Protein AF-A0A7S4IHR3-F1 (afdb_monomer_lite)

Structure (mmCIF, N/CA/C/O backbone):
data_AF-A0A7S4IHR3-F1
#
_entry.id   AF-A0A7S4IHR3-F1
#
loop_
_atom_site.group_PDB
_atom_site.id
_atom_site.type_symbol
_atom_site.label_atom_id
_atom_site.label_alt_id
_atom_site.label_comp_id
_atom_site.label_asym_id
_atom_site.label_entity_id
_atom_site.label_seq_id
_atom_site.pdbx_PDB_ins_code
_atom_site.Cartn_x
_atom_site.Cartn_y
_atom_site.Cartn_z
_atom_site.occupancy
_atom_site.B_iso_or_equiv
_atom_site.auth_seq_id
_atom_site.auth_comp_id
_atom_site.auth_asym_id
_atom_site.auth_atom_id
_atom_site.pdbx_PDB_model_num
ATOM 1 N N . ILE A 1 1 ? -43.148 14.254 7.134 1.00 52.16 1 ILE A N 1
ATOM 2 C CA . ILE A 1 1 ? -42.616 13.059 7.851 1.00 52.16 1 ILE A CA 1
ATOM 3 C C . ILE A 1 1 ? -41.557 12.293 7.036 1.00 52.16 1 ILE A C 1
ATOM 5 O O . ILE A 1 1 ? -40.547 11.896 7.606 1.00 52.16 1 ILE A O 1
ATOM 9 N N . ILE A 1 2 ? -41.706 12.139 5.712 1.00 46.62 2 ILE A N 1
ATOM 10 C CA . ILE A 1 2 ? -40.718 11.440 4.856 1.00 46.62 2 ILE A CA 1
ATOM 11 C C . ILE A 1 2 ? -39.394 12.225 4.710 1.00 46.62 2 ILE A C 1
ATOM 13 O O . ILE A 1 2 ? -38.316 11.639 4.801 1.00 46.62 2 ILE A O 1
ATOM 17 N N . LEU A 1 3 ? -39.453 13.560 4.610 1.00 43.75 3 LEU A N 1
ATOM 18 C CA . LEU A 1 3 ? -38.263 14.414 4.456 1.00 43.75 3 LEU A CA 1
ATOM 19 C C . LEU A 1 3 ? -37.350 14.426 5.706 1.00 43.75 3 LEU A C 1
ATOM 21 O O . LEU A 1 3 ? -36.127 14.418 5.586 1.00 43.75 3 LEU A O 1
ATOM 25 N N . ALA A 1 4 ? -37.933 14.334 6.907 1.00 51.47 4 ALA A N 1
ATOM 26 C CA . ALA A 1 4 ? -37.188 14.265 8.170 1.00 51.47 4 ALA A CA 1
ATOM 27 C C . ALA A 1 4 ? -36.449 12.924 8.348 1.00 51.47 4 ALA A C 1
ATOM 29 O O . ALA A 1 4 ? -35.317 12.899 8.828 1.00 51.47 4 ALA A O 1
ATOM 30 N N . LYS A 1 5 ? -37.036 11.807 7.886 1.00 46.53 5 LYS A N 1
ATOM 31 C CA . LYS A 1 5 ? -36.377 10.487 7.900 1.00 46.53 5 LYS A CA 1
ATOM 32 C C . LYS A 1 5 ? -35.200 10.408 6.922 1.00 46.53 5 LYS A C 1
ATOM 34 O O . LYS A 1 5 ? -34.212 9.742 7.226 1.00 46.53 5 LYS A O 1
ATOM 39 N N . MET A 1 6 ? -35.259 11.110 5.786 1.00 47.75 6 MET A N 1
ATOM 40 C CA . MET A 1 6 ? -34.117 11.221 4.868 1.00 47.75 6 MET A CA 1
ATOM 41 C C . MET A 1 6 ? -32.978 12.073 5.445 1.00 47.75 6 MET A C 1
ATOM 43 O O . MET A 1 6 ? -31.814 11.711 5.280 1.00 47.75 6 MET A O 1
ATOM 47 N N . PHE A 1 7 ? -33.287 13.151 6.173 1.00 45.75 7 PHE A N 1
ATOM 48 C CA . PHE A 1 7 ? -32.267 13.969 6.839 1.00 45.75 7 PHE A CA 1
ATOM 49 C C . PHE A 1 7 ? -31.613 13.229 8.019 1.00 45.75 7 PHE A C 1
ATOM 51 O O . PHE A 1 7 ? -30.389 13.228 8.140 1.00 45.75 7 PHE A O 1
ATOM 58 N N . ALA A 1 8 ? -32.403 12.489 8.805 1.00 46.16 8 ALA A N 1
ATOM 59 C CA . ALA A 1 8 ? -31.902 11.624 9.875 1.00 46.16 8 ALA A CA 1
ATOM 60 C C . ALA A 1 8 ? -31.039 10.463 9.340 1.00 46.16 8 ALA A C 1
ATOM 62 O O . ALA A 1 8 ? -29.996 10.157 9.912 1.00 46.16 8 ALA A O 1
ATOM 63 N N . ARG A 1 9 ? -31.396 9.861 8.191 1.00 43.41 9 ARG A N 1
ATOM 64 C CA . ARG A 1 9 ? -30.545 8.858 7.519 1.00 43.41 9 ARG A CA 1
ATOM 65 C C . ARG A 1 9 ? -29.256 9.454 6.945 1.00 43.41 9 ARG A C 1
ATOM 67 O O . ARG A 1 9 ? -28.227 8.788 6.986 1.00 43.41 9 ARG A O 1
ATOM 74 N N . ARG A 1 10 ? -29.268 10.704 6.466 1.00 42.16 10 ARG A N 1
ATOM 75 C CA . ARG A 1 10 ? -28.044 11.412 6.041 1.00 42.16 10 ARG A CA 1
ATOM 76 C C . ARG A 1 10 ? -27.129 11.778 7.215 1.00 42.16 10 ARG A C 1
ATOM 78 O O . ARG A 1 10 ? -25.916 11.795 7.035 1.00 42.16 10 ARG A O 1
ATOM 85 N N . GLN A 1 11 ? -27.677 12.036 8.403 1.00 42.69 11 GLN A N 1
ATOM 86 C CA . GLN A 1 11 ? -26.888 12.272 9.618 1.00 42.69 11 GLN A CA 1
ATOM 87 C C . GLN A 1 11 ? -26.351 10.969 10.230 1.00 42.69 11 GLN A C 1
ATOM 89 O O . GLN A 1 11 ? -25.196 10.933 10.642 1.00 42.69 11 GLN A O 1
ATOM 94 N N . ALA A 1 12 ? -27.114 9.872 10.187 1.00 39.31 12 ALA A N 1
ATOM 95 C CA . ALA A 1 12 ? -26.666 8.565 10.677 1.00 39.31 12 ALA A CA 1
ATOM 96 C C . ALA A 1 12 ? -25.469 8.002 9.885 1.00 39.31 12 ALA A C 1
ATOM 98 O O . ALA A 1 12 ? -24.546 7.451 10.477 1.00 39.31 12 ALA A O 1
ATOM 99 N N . VAL A 1 13 ? -25.418 8.217 8.562 1.00 46.62 13 VAL A N 1
ATOM 100 C CA . VAL A 1 13 ? -24.256 7.832 7.730 1.00 46.62 13 VAL A CA 1
ATOM 101 C C . VAL A 1 13 ? -23.033 8.734 7.983 1.00 46.62 13 VAL A C 1
ATOM 103 O O . VAL A 1 13 ? -21.904 8.324 7.728 1.00 46.62 13 VAL A O 1
ATOM 106 N N . ARG A 1 14 ? -23.222 9.944 8.533 1.00 41.12 14 ARG A N 1
ATOM 107 C CA . ARG A 1 14 ? -22.136 10.882 8.888 1.00 41.12 14 ARG A CA 1
ATOM 108 C C . ARG A 1 14 ? -21.601 10.701 10.315 1.00 41.12 14 ARG A C 1
ATOM 110 O O . ARG A 1 14 ? -20.577 11.293 10.635 1.00 41.12 14 ARG A O 1
ATOM 117 N N . SER A 1 15 ? -22.251 9.900 11.161 1.00 42.34 15 SER A N 1
ATOM 118 C CA . SER A 1 15 ? -22.039 9.927 12.619 1.00 42.34 15 SER A CA 1
ATOM 119 C C . SER A 1 15 ? -21.296 8.716 13.206 1.00 42.34 15 SER A C 1
ATOM 121 O O . SER A 1 15 ? -21.292 8.532 14.419 1.00 42.34 15 SER A O 1
ATOM 123 N N . ALA A 1 16 ? -20.628 7.904 12.387 1.00 46.53 16 ALA A N 1
ATOM 124 C CA . ALA A 1 16 ? -19.781 6.808 12.870 1.00 46.53 16 ALA A CA 1
ATOM 125 C C . ALA A 1 16 ? -18.295 7.035 12.555 1.00 46.53 16 ALA A C 1
ATOM 127 O O . ALA A 1 16 ? -17.560 6.092 12.281 1.00 46.53 16 ALA A O 1
ATOM 128 N N . ARG A 1 17 ? -17.813 8.285 12.580 1.00 54.19 17 ARG A N 1
ATOM 129 C CA . ARG A 1 17 ? -16.368 8.520 12.696 1.00 54.19 17 ARG A CA 1
ATOM 130 C C . ARG A 1 17 ? -16.008 8.391 14.170 1.00 54.19 17 ARG A C 1
ATOM 132 O O . ARG A 1 17 ? -15.934 9.375 14.896 1.00 54.19 17 ARG A O 1
ATOM 139 N N . VAL A 1 18 ? -15.847 7.144 14.612 1.00 49.16 18 VAL A N 1
ATOM 140 C CA . VAL A 1 18 ? -15.127 6.839 15.851 1.00 49.16 18 VAL A CA 1
ATOM 141 C C . VAL A 1 18 ? -13.810 7.608 15.772 1.00 49.16 18 VAL A C 1
ATOM 143 O O . VAL A 1 18 ? -13.103 7.487 14.770 1.00 49.16 18 VAL A O 1
ATOM 146 N N . ALA A 1 19 ? -13.524 8.454 16.765 1.00 47.75 19 ALA A N 1
ATOM 147 C CA . ALA A 1 19 ? -12.239 9.132 16.876 1.00 47.75 19 ALA A CA 1
ATOM 148 C C . ALA A 1 19 ? -11.149 8.059 16.802 1.00 47.75 19 ALA A C 1
ATOM 150 O O . ALA A 1 19 ? -11.078 7.174 17.657 1.00 47.75 19 ALA A O 1
ATOM 151 N N . ARG A 1 20 ? -10.392 8.057 15.703 1.00 56.47 20 ARG A N 1
ATOM 152 C CA . ARG A 1 20 ? -9.485 6.955 15.410 1.00 56.47 20 ARG A CA 1
ATOM 153 C C . ARG A 1 20 ? -8.186 7.152 16.173 1.00 56.47 20 ARG A C 1
ATOM 155 O O . ARG A 1 20 ? -7.620 8.243 16.100 1.00 56.47 20 ARG A O 1
ATOM 162 N N . PRO A 1 21 ? -7.710 6.123 16.889 1.00 48.50 21 PRO A N 1
ATOM 163 C CA . PRO A 1 21 ? -6.409 6.191 17.524 1.00 48.50 21 PRO A CA 1
ATOM 164 C C . PRO A 1 21 ? -5.357 6.465 16.447 1.00 48.50 21 PRO A C 1
ATOM 166 O O . PRO A 1 21 ? -5.328 5.795 15.413 1.00 48.50 21 PRO A O 1
ATOM 169 N N . THR A 1 22 ? -4.506 7.460 16.689 1.00 53.66 22 THR A N 1
ATOM 170 C CA . THR A 1 22 ? -3.236 7.616 15.979 1.00 53.66 22 THR A CA 1
ATOM 171 C C . THR A 1 22 ? -2.538 6.264 15.980 1.00 53.66 22 THR A C 1
ATOM 173 O O . THR A 1 22 ? -2.446 5.616 17.028 1.00 53.66 22 THR A O 1
ATOM 176 N N . ARG A 1 23 ? -2.126 5.795 14.798 1.00 58.41 23 ARG A N 1
ATOM 177 C CA . ARG A 1 23 ? -1.492 4.487 14.618 1.00 58.41 23 ARG A CA 1
ATOM 178 C C . ARG A 1 23 ? -0.293 4.391 15.564 1.00 58.41 23 ARG A C 1
ATOM 180 O O . ARG A 1 23 ? 0.769 4.946 15.303 1.00 58.41 23 ARG A O 1
ATOM 187 N N . ARG A 1 24 ? -0.467 3.697 16.695 1.00 55.97 24 ARG A N 1
ATOM 188 C CA . ARG A 1 24 ? 0.659 3.211 17.496 1.00 55.97 24 ARG A CA 1
ATOM 189 C C . ARG A 1 24 ? 1.391 2.209 16.615 1.00 55.97 24 ARG A C 1
ATOM 191 O O . ARG A 1 24 ? 0.737 1.367 16.001 1.00 55.97 24 ARG A O 1
ATOM 198 N N . LEU A 1 25 ? 2.719 2.306 16.551 1.00 57.31 25 LEU A N 1
ATOM 199 C CA . LEU A 1 25 ? 3.571 1.261 15.979 1.00 57.31 25 LEU A CA 1
ATOM 200 C C . LEU A 1 25 ? 3.064 -0.089 16.494 1.00 57.31 25 LEU A C 1
ATOM 202 O O . LEU A 1 25 ? 3.062 -0.324 17.705 1.00 57.31 25 LEU A O 1
ATOM 206 N N . SER A 1 26 ? 2.530 -0.923 15.598 1.00 57.22 26 SER A N 1
ATOM 207 C CA . SER A 1 26 ? 1.944 -2.190 16.014 1.00 57.22 26 SER A CA 1
ATOM 208 C C . SER A 1 26 ? 3.050 -3.041 16.624 1.00 57.22 26 SER A C 1
ATOM 210 O O . SER A 1 26 ? 4.122 -3.180 16.030 1.00 57.22 26 SER A O 1
ATOM 212 N N . THR A 1 27 ? 2.798 -3.639 17.784 1.00 57.59 27 THR A N 1
ATOM 213 C CA . THR A 1 27 ? 3.655 -4.714 18.284 1.00 57.59 27 THR A CA 1
ATOM 214 C C . THR A 1 27 ? 3.736 -5.800 17.209 1.00 57.59 27 THR A C 1
ATOM 216 O O . THR A 1 27 ? 2.738 -6.074 16.535 1.00 57.59 27 THR A O 1
ATOM 219 N N . ARG A 1 28 ? 4.927 -6.383 16.992 1.00 57.56 28 ARG A N 1
ATOM 220 C CA . ARG A 1 28 ? 5.119 -7.471 16.017 1.00 57.56 28 ARG A CA 1
ATOM 221 C C . ARG A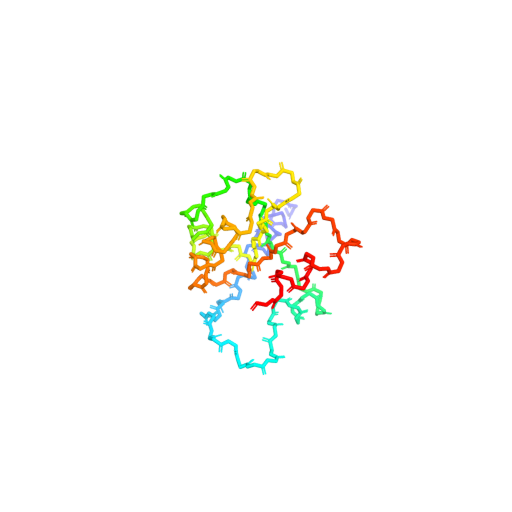 1 28 ? 4.021 -8.526 16.231 1.00 57.56 28 ARG A C 1
ATOM 223 O O . ARG A 1 28 ? 4.016 -9.183 17.266 1.00 57.56 28 ARG A O 1
ATOM 230 N N . GLY A 1 29 ? 3.083 -8.640 15.287 1.00 69.00 29 GLY A N 1
ATOM 231 C CA . GLY A 1 29 ? 2.008 -9.641 15.312 1.00 69.00 29 GLY A CA 1
ATOM 232 C C . GLY A 1 29 ? 0.564 -9.124 15.275 1.00 69.00 29 GLY A C 1
ATOM 233 O O . GLY A 1 29 ? -0.330 -9.935 15.058 1.00 69.00 29 GLY A O 1
ATOM 234 N N . SER A 1 30 ? 0.295 -7.822 15.432 1.00 83.50 30 SER A N 1
ATOM 235 C CA . SER A 1 30 ? -1.077 -7.285 15.323 1.00 83.50 30 SER A CA 1
ATOM 236 C C . SER A 1 30 ? -1.248 -6.411 14.078 1.00 83.50 30 SER A C 1
ATOM 238 O O . SER A 1 30 ? -0.586 -5.386 13.965 1.00 83.50 30 SER A O 1
ATOM 240 N N . ASN A 1 31 ? -2.149 -6.787 13.159 1.00 91.00 31 ASN A N 1
ATOM 241 C CA . ASN A 1 31 ? -2.556 -5.952 12.019 1.00 91.00 31 ASN A CA 1
ATOM 242 C C . ASN A 1 31 ? -4.008 -5.459 12.238 1.00 91.00 31 ASN A C 1
ATOM 244 O O . ASN A 1 31 ? -4.953 -6.234 12.047 1.00 91.00 31 ASN A O 1
ATOM 248 N N . PRO A 1 32 ? -4.212 -4.186 12.641 1.00 91.62 32 PRO A N 1
ATOM 249 C CA . PRO A 1 32 ? -5.542 -3.634 12.902 1.00 91.62 32 PRO A CA 1
ATOM 250 C C . PRO A 1 32 ? -6.462 -3.641 11.678 1.00 91.62 32 PRO A C 1
ATOM 252 O O . PRO A 1 32 ? -7.656 -3.889 11.826 1.00 91.62 32 PRO A O 1
ATOM 255 N N . PHE A 1 33 ? -5.916 -3.414 10.480 1.00 94.12 33 PHE A N 1
ATOM 256 C CA . PHE A 1 33 ? -6.676 -3.440 9.231 1.00 94.12 33 PHE A CA 1
ATOM 257 C C . PHE A 1 33 ? -7.254 -4.836 8.966 1.00 94.12 33 PHE A C 1
ATOM 259 O O . PHE A 1 33 ? -8.455 -4.981 8.739 1.00 94.12 33 PHE A O 1
ATOM 266 N N . LYS A 1 34 ? -6.441 -5.888 9.122 1.00 94.75 34 LYS A N 1
ATOM 267 C CA . LYS A 1 34 ? -6.887 -7.286 9.012 1.00 94.75 34 LYS A CA 1
ATOM 268 C C . LYS A 1 34 ? -7.971 -7.628 10.039 1.00 94.75 34 LYS A C 1
ATOM 270 O O . LYS A 1 34 ? -8.953 -8.282 9.690 1.00 94.75 34 LYS A O 1
ATOM 275 N N . HIS A 1 35 ? -7.825 -7.183 11.290 1.00 94.81 35 HIS A N 1
ATOM 276 C CA . HIS A 1 35 ? -8.845 -7.398 12.325 1.00 94.81 35 HIS A CA 1
ATOM 277 C C . HIS A 1 35 ? -10.158 -6.670 12.014 1.00 94.81 35 HIS A C 1
ATOM 279 O O . HIS A 1 35 ? -11.230 -7.249 12.183 1.00 94.81 35 HIS A O 1
ATOM 285 N N . ALA A 1 36 ? -10.089 -5.431 11.525 1.00 95.00 36 ALA A N 1
ATOM 286 C CA . ALA A 1 36 ? -11.268 -4.659 11.149 1.00 95.00 36 ALA A CA 1
ATOM 287 C C . ALA A 1 36 ? -12.041 -5.321 9.994 1.00 95.00 36 ALA A C 1
ATOM 289 O O . ALA A 1 36 ? -13.267 -5.433 10.063 1.00 95.00 36 ALA A O 1
ATOM 290 N N . LEU A 1 37 ? -11.329 -5.835 8.982 1.00 95.88 37 LEU A N 1
ATOM 291 C CA . LEU A 1 37 ? -11.924 -6.615 7.891 1.00 95.88 37 LEU A CA 1
ATOM 292 C C . LEU A 1 37 ? -12.605 -7.892 8.402 1.00 95.88 37 LEU A C 1
ATOM 294 O O . LEU A 1 37 ? -13.751 -8.155 8.044 1.00 95.88 37 LEU A O 1
ATOM 298 N N . ALA A 1 38 ? -11.939 -8.657 9.275 1.00 96.25 38 ALA A N 1
ATOM 299 C CA . ALA A 1 38 ? -12.504 -9.875 9.863 1.00 96.25 38 ALA A CA 1
ATOM 300 C C . ALA A 1 38 ? -13.758 -9.601 10.715 1.00 96.25 38 ALA A C 1
ATOM 302 O O . ALA A 1 38 ? -14.665 -10.427 10.770 1.00 96.25 38 ALA A O 1
ATOM 303 N N . ALA A 1 39 ? -13.836 -8.425 11.340 1.00 96.44 39 ALA A N 1
ATOM 304 C CA . ALA A 1 39 ? -14.998 -7.968 12.097 1.00 96.44 39 ALA A CA 1
ATOM 305 C C . ALA A 1 39 ? -16.126 -7.383 11.218 1.00 96.44 39 ALA A C 1
ATOM 307 O O . ALA A 1 39 ? -17.110 -6.871 11.753 1.00 96.44 39 ALA A O 1
ATOM 308 N N . GLY A 1 40 ? -15.993 -7.402 9.885 1.00 96.06 40 GLY A N 1
ATOM 309 C CA . GLY A 1 40 ? -16.987 -6.850 8.959 1.00 96.06 40 GLY A CA 1
ATOM 310 C C . GLY A 1 40 ? -17.095 -5.322 8.999 1.00 96.06 40 GLY A C 1
ATOM 311 O O . GLY A 1 40 ? -18.089 -4.754 8.540 1.00 96.06 40 GLY A O 1
ATOM 312 N N . GLN A 1 41 ? -16.096 -4.630 9.556 1.00 95.75 41 GLN A N 1
ATOM 313 C CA . GLN A 1 41 ? -16.085 -3.173 9.590 1.00 95.75 41 GLN A CA 1
ATOM 314 C C . GLN A 1 41 ? -15.780 -2.633 8.195 1.00 95.75 41 GLN A C 1
ATOM 316 O O . GLN A 1 41 ? -14.743 -2.945 7.610 1.00 95.75 41 GLN A O 1
ATOM 321 N N . ARG A 1 42 ? -16.655 -1.768 7.674 1.00 96.81 42 ARG A N 1
ATOM 322 C CA . ARG A 1 42 ? -16.443 -1.113 6.378 1.00 96.81 42 ARG A CA 1
ATOM 323 C C . ARG A 1 42 ? -15.119 -0.344 6.375 1.00 96.81 42 ARG A C 1
ATOM 325 O O . ARG A 1 42 ? -14.961 0.557 7.192 1.00 96.81 42 ARG A O 1
ATOM 332 N N . GLN A 1 43 ? -14.250 -0.665 5.414 1.00 96.94 43 GLN A N 1
ATOM 333 C CA . GLN A 1 43 ? -12.985 0.032 5.182 1.00 96.94 43 GLN A CA 1
ATOM 334 C C . GLN A 1 43 ? -13.048 0.871 3.895 1.00 96.94 43 GLN A C 1
ATOM 336 O O . GLN A 1 43 ? -13.177 0.326 2.799 1.00 96.94 43 GLN A O 1
ATOM 341 N N . LEU A 1 44 ? -12.972 2.195 4.007 1.00 97.69 44 LEU A N 1
ATOM 342 C CA . LEU A 1 44 ? -12.852 3.113 2.871 1.00 97.69 44 LEU A CA 1
ATOM 343 C C . LEU A 1 44 ? -11.402 3.183 2.388 1.00 97.69 44 LEU A C 1
ATOM 345 O O . LEU A 1 44 ? -10.524 3.531 3.171 1.00 97.69 44 LEU A O 1
ATOM 349 N N . GLY A 1 45 ? -11.157 2.923 1.105 1.00 97.06 45 GLY A N 1
ATOM 350 C CA . GLY A 1 45 ? -9.815 3.043 0.537 1.00 97.06 45 GLY A CA 1
ATOM 351 C C . GLY A 1 45 ? -9.771 3.646 -0.855 1.00 97.06 45 GLY A C 1
ATOM 352 O O . GLY A 1 45 ? -10.814 3.917 -1.456 1.00 97.06 45 GLY A O 1
ATOM 353 N N . LEU A 1 46 ? -8.549 3.882 -1.336 1.00 98.00 46 LEU A N 1
ATOM 354 C CA . LEU A 1 46 ? -8.272 4.511 -2.627 1.00 98.00 46 LEU A CA 1
ATOM 355 C C . LEU A 1 46 ? -7.101 3.835 -3.349 1.00 98.00 46 LEU A C 1
ATOM 357 O O . LEU A 1 46 ? -6.115 3.441 -2.726 1.00 98.00 46 LEU A O 1
ATOM 361 N N . TRP A 1 47 ? -7.212 3.757 -4.675 1.00 97.50 47 TRP A N 1
ATOM 362 C CA . TRP A 1 47 ? -6.145 3.315 -5.569 1.00 97.50 47 TRP A CA 1
ATOM 363 C C . TRP A 1 47 ? -5.121 4.424 -5.811 1.00 97.50 47 TRP A C 1
ATOM 365 O O . TRP A 1 47 ? -5.485 5.548 -6.159 1.00 97.50 47 TRP A O 1
ATOM 375 N N . VAL A 1 48 ? -3.840 4.093 -5.666 1.00 97.31 48 VAL A N 1
ATOM 376 C CA . VAL A 1 48 ? -2.712 4.993 -5.911 1.00 97.31 48 VAL A CA 1
ATOM 377 C C . VAL A 1 48 ? -1.929 4.484 -7.114 1.00 97.31 48 VAL A C 1
ATOM 379 O O . VAL A 1 48 ? -1.111 3.570 -7.015 1.00 97.31 48 VAL A O 1
ATOM 382 N N . SER A 1 49 ? -2.192 5.109 -8.261 1.00 96.81 49 SER A N 1
ATOM 383 C CA . SER A 1 49 ? -1.557 4.787 -9.548 1.00 96.81 49 SER A CA 1
ATOM 384 C C . SER A 1 49 ? -0.612 5.893 -10.042 1.00 96.81 49 SER A C 1
ATOM 386 O O . SER A 1 49 ? -0.163 5.858 -11.181 1.00 96.81 49 SER A O 1
ATOM 388 N N . SER A 1 50 ? -0.316 6.898 -9.209 1.00 96.00 50 SER A N 1
ATOM 389 C CA . SER A 1 50 ? 0.546 8.033 -9.575 1.00 96.00 50 SER A CA 1
ATOM 390 C C . SER A 1 50 ? 2.043 7.712 -9.546 1.00 96.00 50 SER A C 1
ATOM 392 O O . SER A 1 50 ? 2.824 8.451 -10.136 1.00 96.00 50 SER A O 1
ATOM 394 N N . GLY A 1 51 ? 2.449 6.676 -8.804 1.00 95.25 51 GLY A N 1
ATOM 395 C CA . GLY A 1 51 ? 3.855 6.356 -8.528 1.00 95.25 51 GLY A CA 1
ATOM 396 C C . GLY A 1 51 ? 4.592 7.384 -7.660 1.00 95.25 51 GLY A C 1
ATOM 397 O O . GLY A 1 51 ? 5.803 7.290 -7.481 1.00 95.25 51 GLY A O 1
ATOM 398 N N . SER A 1 52 ? 3.878 8.373 -7.111 1.00 97.50 52 SER A N 1
ATOM 399 C CA . SER A 1 52 ? 4.471 9.468 -6.339 1.00 97.50 52 SER A CA 1
ATOM 400 C C . SER A 1 52 ? 4.427 9.184 -4.831 1.00 97.50 52 SER A C 1
ATOM 402 O O . SER A 1 52 ? 3.333 9.027 -4.276 1.00 97.50 52 SER A O 1
ATOM 404 N N . PRO A 1 53 ? 5.579 9.216 -4.130 1.00 97.88 53 PRO A N 1
ATOM 405 C CA . PRO A 1 53 ? 5.609 9.104 -2.673 1.00 97.88 53 PRO A CA 1
ATOM 406 C C . PRO A 1 53 ? 4.895 10.272 -1.981 1.00 97.88 53 PRO A C 1
ATOM 408 O O .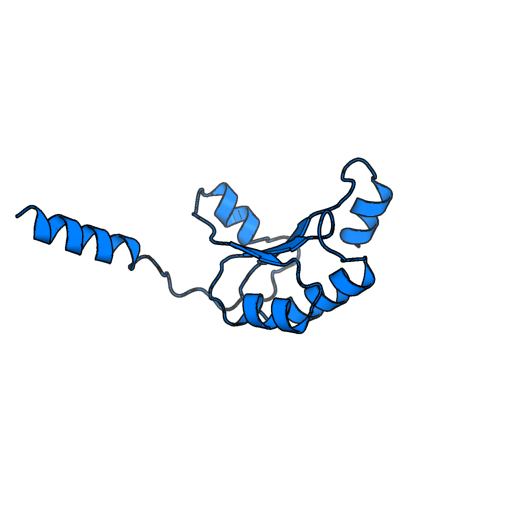 PRO A 1 53 ? 4.258 10.056 -0.956 1.00 97.88 53 PRO A O 1
ATOM 411 N N . GLN A 1 54 ? 4.898 11.478 -2.565 1.00 98.06 54 GLN A N 1
ATOM 412 C CA . GLN A 1 54 ? 4.177 12.632 -2.008 1.00 98.06 54 GLN A CA 1
ATOM 413 C C . GLN A 1 54 ? 2.659 12.417 -2.031 1.00 98.06 54 GLN A C 1
ATOM 415 O O . GLN A 1 54 ? 1.963 12.746 -1.073 1.00 98.06 54 GLN A O 1
ATOM 420 N N . VAL A 1 55 ? 2.130 11.837 -3.116 1.00 97.69 55 VAL A N 1
ATOM 421 C CA . VAL A 1 55 ? 0.703 11.493 -3.201 1.00 97.69 55 VAL A CA 1
ATOM 422 C C . VAL A 1 55 ? 0.354 10.413 -2.176 1.00 97.69 55 VAL A C 1
ATOM 424 O O . VAL A 1 55 ? -0.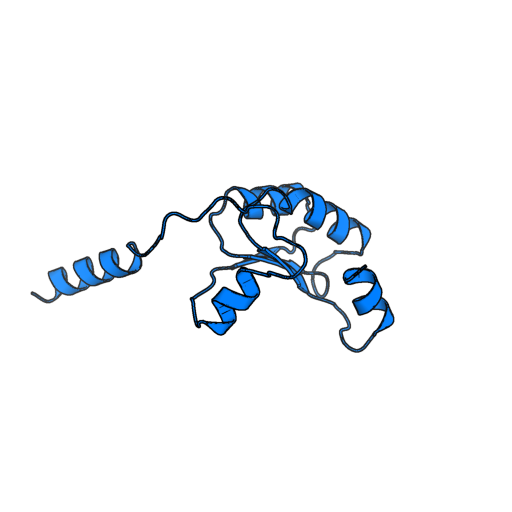656 10.544 -1.485 1.00 97.69 55 VAL A O 1
ATOM 427 N N . ALA A 1 56 ? 1.192 9.379 -2.041 1.00 97.94 56 ALA A N 1
ATOM 428 C CA . ALA A 1 56 ? 0.989 8.314 -1.060 1.00 97.94 56 ALA A CA 1
ATOM 429 C C . ALA A 1 56 ? 0.993 8.846 0.384 1.00 97.94 56 ALA A C 1
ATOM 431 O O . ALA A 1 56 ? 0.076 8.533 1.141 1.00 97.94 56 ALA A O 1
ATOM 432 N N . GLU A 1 57 ? 1.954 9.701 0.745 1.00 97.69 57 GLU A N 1
ATOM 433 C CA . GLU A 1 57 ? 2.011 10.376 2.048 1.00 97.69 57 GLU A CA 1
ATOM 434 C C . GLU A 1 57 ? 0.753 11.207 2.296 1.00 97.69 57 GLU A C 1
ATOM 436 O O . GLU A 1 57 ? 0.077 11.038 3.311 1.00 97.69 57 GLU A O 1
ATOM 441 N N . MET A 1 58 ? 0.402 12.090 1.357 1.00 97.62 58 MET A N 1
ATOM 442 C CA . MET A 1 58 ? -0.720 13.007 1.530 1.00 97.62 58 MET A CA 1
ATOM 443 C C . MET A 1 58 ? -2.034 12.243 1.721 1.00 97.62 58 MET A C 1
ATOM 445 O O . MET A 1 58 ? -2.839 12.587 2.591 1.00 97.62 58 MET A O 1
ATOM 449 N N . LEU A 1 59 ? -2.233 11.165 0.959 1.00 97.50 59 LEU A N 1
ATOM 450 C CA . LEU A 1 59 ? -3.385 10.290 1.122 1.00 97.50 59 LEU A CA 1
ATOM 451 C C . LEU A 1 59 ? -3.337 9.535 2.451 1.00 97.50 59 LEU A C 1
ATOM 453 O O . LEU A 1 59 ? -4.327 9.555 3.180 1.00 97.50 59 LEU A O 1
ATOM 457 N N . ALA A 1 60 ? -2.215 8.912 2.803 1.00 96.75 60 ALA A N 1
ATOM 458 C CA . ALA A 1 60 ? -2.119 8.109 4.016 1.00 96.75 60 ALA A CA 1
ATOM 459 C C . ALA A 1 60 ? -2.269 8.941 5.295 1.00 96.75 60 ALA A C 1
ATOM 461 O O . ALA A 1 60 ? -2.909 8.489 6.245 1.00 96.75 60 ALA A O 1
ATOM 462 N N . ALA A 1 61 ? -1.711 10.154 5.309 1.00 94.50 61 ALA A N 1
ATOM 463 C CA . ALA A 1 61 ? -1.687 11.046 6.461 1.00 94.50 61 ALA A CA 1
ATOM 464 C C . ALA A 1 61 ? -2.949 11.918 6.593 1.00 94.50 61 ALA A C 1
ATOM 466 O O . ALA A 1 61 ? -3.438 12.114 7.706 1.00 94.50 61 ALA A O 1
ATOM 467 N N . HIS A 1 62 ? -3.504 12.421 5.482 1.00 93.56 62 HIS A N 1
ATOM 468 C CA . HIS A 1 62 ? -4.457 13.542 5.534 1.00 93.56 62 HIS A CA 1
ATOM 469 C C . HIS A 1 62 ? -5.831 13.272 4.903 1.00 93.56 62 HIS A C 1
ATOM 471 O O . HIS A 1 62 ? -6.773 14.018 5.168 1.00 93.56 62 HIS A O 1
ATOM 477 N N . SER A 1 63 ? -6.008 12.212 4.107 1.00 93.56 63 SER A N 1
ATOM 478 C CA . SER A 1 63 ? -7.304 11.945 3.447 1.00 93.56 63 SER A CA 1
ATOM 479 C C . SER A 1 63 ? -8.402 11.466 4.409 1.00 93.56 63 SER A C 1
ATOM 481 O O . SER A 1 63 ? -9.598 11.591 4.135 1.00 93.56 63 SER A O 1
ATOM 483 N N . GLY A 1 64 ? -8.004 10.884 5.545 1.00 92.69 64 GLY A N 1
ATOM 484 C CA . GLY A 1 64 ? -8.906 10.193 6.462 1.00 92.69 64 GLY A CA 1
ATOM 485 C C . GLY A 1 64 ? -9.542 8.925 5.876 1.00 92.69 64 GLY A C 1
ATOM 486 O O . GLY A 1 64 ? -10.620 8.536 6.340 1.00 92.69 64 GLY A O 1
ATOM 487 N N . LEU A 1 65 ? -8.898 8.333 4.863 1.00 96.00 65 LEU A N 1
ATOM 488 C CA . LEU A 1 65 ? -9.133 6.968 4.396 1.00 96.00 65 LEU A CA 1
ATOM 489 C C . LEU A 1 65 ? -8.635 5.947 5.424 1.00 96.00 65 LEU A C 1
ATOM 491 O O . LEU A 1 65 ? -7.864 6.256 6.333 1.00 96.00 65 LEU A O 1
ATOM 495 N N . ASP A 1 66 ? -9.098 4.718 5.260 1.00 95.88 66 ASP A N 1
ATOM 496 C CA . ASP A 1 66 ? -8.783 3.594 6.136 1.00 95.88 66 ASP A CA 1
ATOM 497 C C . ASP A 1 66 ? -7.572 2.837 5.592 1.00 95.88 66 ASP A C 1
ATOM 499 O O . ASP A 1 66 ? -6.748 2.336 6.354 1.00 95.88 66 ASP A O 1
ATOM 503 N N . TRP A 1 67 ? -7.450 2.802 4.266 1.00 97.50 67 TRP A N 1
ATOM 504 C CA . TRP A 1 67 ? -6.331 2.200 3.563 1.00 97.50 67 TRP A CA 1
ATOM 505 C C . TRP A 1 67 ? -6.108 2.848 2.194 1.00 97.50 67 TRP A C 1
ATOM 507 O O . TRP A 1 67 ? -7.001 3.473 1.619 1.00 97.50 67 TRP A O 1
ATOM 517 N N . ILE A 1 68 ? -4.908 2.678 1.657 1.00 98.19 68 ILE A N 1
ATOM 518 C CA . ILE A 1 68 ? -4.556 2.981 0.271 1.00 98.19 68 ILE A CA 1
ATOM 519 C C . ILE A 1 68 ? -3.928 1.742 -0.364 1.00 98.19 68 ILE A C 1
ATOM 521 O O . ILE A 1 68 ? -3.299 0.943 0.332 1.00 98.19 68 ILE A O 1
ATOM 525 N N . VAL A 1 69 ? -4.078 1.586 -1.679 1.00 98.31 69 VAL A N 1
ATOM 526 C CA . VAL A 1 69 ? -3.387 0.534 -2.433 1.00 98.31 69 VAL A CA 1
ATOM 527 C C . VAL A 1 69 ? -2.422 1.122 -3.442 1.00 98.31 69 VAL A C 1
ATOM 529 O O . VAL A 1 69 ? -2.828 1.858 -4.338 1.00 98.31 69 VAL A O 1
ATOM 532 N N . ILE A 1 70 ? -1.145 0.779 -3.294 1.00 98.25 70 ILE A N 1
ATOM 533 C CA . ILE A 1 70 ? -0.116 1.041 -4.293 1.00 98.25 70 ILE A CA 1
ATOM 534 C C . ILE A 1 70 ? -0.264 -0.019 -5.373 1.00 98.25 70 ILE A C 1
ATOM 536 O O . ILE A 1 70 ? -0.157 -1.222 -5.122 1.00 98.25 70 ILE A O 1
ATOM 540 N N . ASP A 1 71 ? -0.544 0.442 -6.580 1.00 97.56 71 ASP A N 1
ATOM 541 C CA . ASP A 1 71 ? -0.786 -0.427 -7.711 1.00 97.56 71 ASP A CA 1
ATOM 542 C C . ASP A 1 71 ? 0.510 -0.754 -8.452 1.00 97.56 71 ASP A C 1
ATOM 5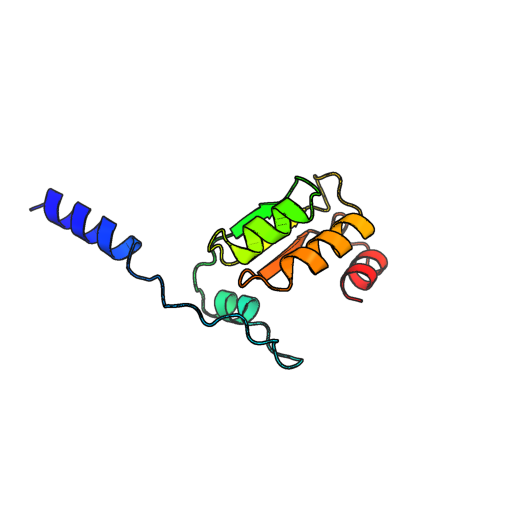44 O O . ASP A 1 71 ? 1.037 0.105 -9.148 1.00 97.56 71 ASP A O 1
ATOM 548 N N . MET A 1 72 ? 1.014 -1.981 -8.331 1.00 96.19 72 MET A N 1
ATOM 549 C CA . MET A 1 72 ? 2.185 -2.448 -9.082 1.00 96.19 72 MET A CA 1
ATOM 550 C C . MET A 1 72 ? 1.794 -3.297 -10.310 1.00 96.19 72 MET A C 1
ATOM 552 O O . MET A 1 72 ? 2.664 -3.799 -11.008 1.00 96.19 72 MET A O 1
ATOM 556 N N . GLU A 1 73 ? 0.496 -3.454 -10.602 1.00 95.12 73 GLU A N 1
ATOM 557 C CA . GLU A 1 73 ? -0.003 -4.269 -11.724 1.00 95.12 73 GLU A CA 1
ATOM 558 C C . GLU A 1 73 ? -0.355 -3.444 -12.964 1.00 95.12 73 GLU A C 1
ATOM 560 O O . GLU A 1 73 ? -0.048 -3.843 -14.087 1.00 95.12 73 GLU A O 1
ATOM 565 N N . HIS A 1 74 ? -1.017 -2.300 -12.785 1.00 95.50 74 HIS A N 1
ATOM 566 C CA . HIS A 1 74 ? -1.465 -1.463 -13.909 1.00 95.50 74 HIS A CA 1
ATOM 567 C C . HIS A 1 74 ? -0.930 -0.035 -13.866 1.00 95.50 74 HIS A C 1
ATOM 569 O O . HIS A 1 74 ? -1.165 0.732 -14.800 1.00 95.50 74 HIS A O 1
ATOM 575 N N . ALA A 1 75 ? -0.215 0.331 -12.806 1.00 95.44 75 ALA A N 1
ATOM 576 C CA . ALA A 1 75 ? 0.463 1.613 -12.718 1.00 95.44 75 ALA A CA 1
ATOM 577 C C . ALA A 1 75 ? 1.970 1.437 -12.963 1.00 95.44 75 ALA A C 1
ATOM 579 O O . ALA A 1 75 ? 2.487 0.328 -12.816 1.00 95.44 75 ALA A O 1
ATOM 580 N N . PRO A 1 76 ? 2.695 2.516 -13.308 1.00 92.94 76 PRO A N 1
ATOM 581 C CA . PRO A 1 76 ? 4.131 2.468 -13.570 1.00 92.94 76 PRO A CA 1
ATOM 582 C C . PRO A 1 76 ? 4.932 2.414 -12.257 1.00 92.94 76 PRO A C 1
ATOM 584 O O . PRO A 1 76 ? 5.771 3.271 -11.995 1.00 92.94 76 PRO A O 1
ATOM 587 N N . ASN A 1 77 ? 4.625 1.442 -11.398 1.00 96.94 77 ASN A N 1
ATOM 588 C CA . ASN A 1 77 ? 5.328 1.202 -10.149 1.00 96.94 77 ASN A CA 1
ATOM 589 C C . ASN A 1 77 ? 6.284 0.019 -10.285 1.00 96.94 77 ASN A C 1
ATOM 591 O O . ASN A 1 77 ? 5.916 -1.037 -10.795 1.00 96.94 77 ASN A O 1
ATOM 595 N N . ASP A 1 78 ? 7.489 0.191 -9.756 1.00 95.12 78 ASP A N 1
ATOM 596 C CA . ASP A 1 78 ? 8.477 -0.863 -9.570 1.00 95.12 78 ASP A CA 1
ATOM 597 C C . ASP A 1 78 ? 8.773 -1.045 -8.071 1.00 95.12 78 ASP A C 1
ATOM 599 O O . ASP A 1 78 ? 8.184 -0.385 -7.213 1.00 95.12 78 ASP A O 1
ATOM 603 N N . LEU A 1 79 ? 9.683 -1.958 -7.723 1.00 95.75 79 LEU A N 1
ATOM 604 C CA . LEU A 1 79 ? 10.042 -2.200 -6.321 1.00 95.75 79 LEU A CA 1
ATOM 605 C C . LEU A 1 79 ? 10.582 -0.943 -5.617 1.00 95.75 79 LEU A C 1
ATOM 607 O O . LEU A 1 79 ? 10.301 -0.734 -4.438 1.00 95.75 79 LEU A O 1
ATOM 611 N N . SER A 1 80 ? 11.329 -0.096 -6.329 1.00 96.44 80 SER A N 1
ATOM 612 C CA . SER A 1 80 ? 11.919 1.123 -5.771 1.00 96.44 80 SER A CA 1
ATOM 613 C C . SER A 1 80 ? 10.845 2.175 -5.496 1.00 96.44 80 SER A C 1
ATOM 615 O O . SER A 1 80 ? 10.788 2.748 -4.405 1.00 96.44 80 SER A O 1
ATOM 617 N N . SER A 1 81 ? 9.930 2.394 -6.445 1.00 97.12 81 SER A N 1
ATOM 618 C CA . SER A 1 81 ? 8.820 3.330 -6.262 1.00 97.12 81 SER A CA 1
ATOM 619 C C . SER A 1 81 ? 7.852 2.854 -5.176 1.00 97.12 81 SER A C 1
ATOM 621 O O . SER A 1 81 ? 7.358 3.678 -4.401 1.00 97.12 81 SER A O 1
ATOM 623 N N . VAL A 1 82 ? 7.600 1.544 -5.071 1.00 97.62 82 VAL A N 1
ATOM 624 C CA . VAL A 1 82 ? 6.809 0.947 -3.984 1.00 97.62 82 VAL A CA 1
ATOM 625 C C . VAL A 1 82 ? 7.485 1.195 -2.637 1.00 97.62 82 VAL A C 1
ATOM 627 O O . VAL A 1 82 ? 6.828 1.701 -1.730 1.00 97.62 82 VAL A O 1
ATOM 630 N N . LEU A 1 83 ? 8.790 0.932 -2.509 1.00 97.50 83 LEU A N 1
ATOM 631 C CA . LEU A 1 83 ? 9.541 1.174 -1.272 1.00 97.50 83 LEU A CA 1
ATOM 632 C C . LEU A 1 83 ? 9.476 2.646 -0.838 1.00 97.50 83 LEU A C 1
ATOM 634 O O . LEU A 1 83 ? 9.200 2.943 0.324 1.00 97.50 83 LEU A O 1
ATOM 638 N N . HIS A 1 84 ? 9.672 3.582 -1.770 1.0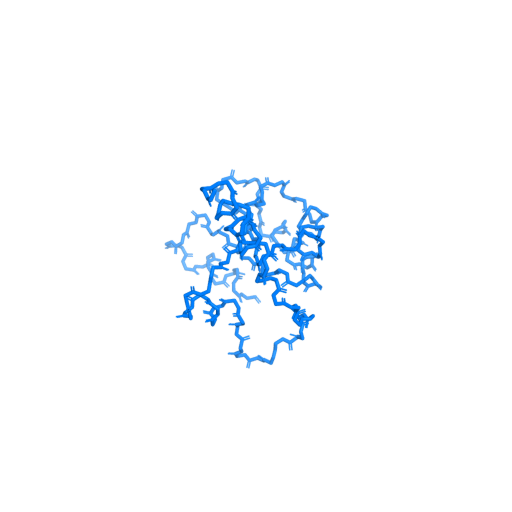0 98.12 84 HIS A N 1
ATOM 639 C CA . HIS A 1 84 ? 9.570 5.011 -1.471 1.00 98.12 84 HIS A CA 1
ATOM 640 C C . HIS A 1 84 ? 8.162 5.417 -1.019 1.00 98.12 84 HIS A C 1
ATOM 642 O O . HIS A 1 84 ? 8.026 6.193 -0.073 1.00 98.12 84 HIS A O 1
ATOM 648 N N . GLN A 1 85 ? 7.114 4.887 -1.653 1.00 98.19 85 GLN A N 1
ATOM 649 C CA . GLN A 1 85 ? 5.731 5.142 -1.243 1.00 98.19 85 GLN A CA 1
ATOM 650 C C . GLN A 1 85 ? 5.412 4.525 0.126 1.00 98.19 85 GLN A C 1
ATOM 652 O O . GLN A 1 85 ? 4.759 5.186 0.928 1.00 98.19 85 GLN A O 1
ATOM 657 N N . LEU A 1 86 ? 5.910 3.317 0.422 1.00 97.06 86 LEU A N 1
ATOM 658 C CA . LEU A 1 86 ? 5.766 2.662 1.728 1.00 97.06 86 LEU A CA 1
ATOM 659 C C . LEU A 1 86 ? 6.435 3.466 2.846 1.00 97.06 86 LEU A C 1
ATOM 661 O O . LEU A 1 86 ? 5.846 3.651 3.910 1.00 97.06 86 LEU A O 1
ATOM 665 N N . HIS A 1 87 ? 7.648 3.973 2.613 1.00 97.00 87 HIS A N 1
ATOM 666 C CA . HIS A 1 87 ? 8.325 4.847 3.572 1.00 97.00 87 HIS A CA 1
ATOM 667 C C . HIS A 1 87 ? 7.545 6.145 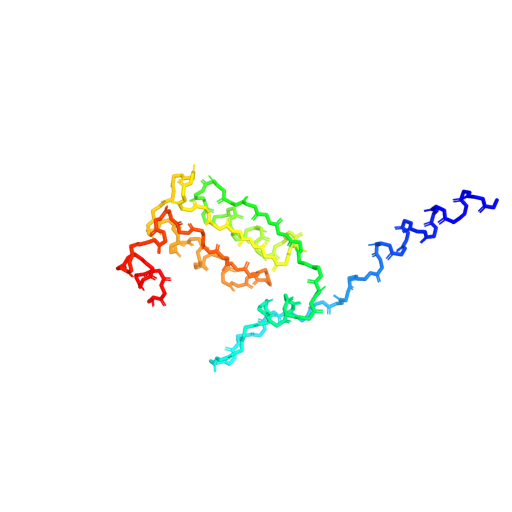3.805 1.00 97.00 87 HIS A C 1
ATOM 669 O O . HIS A 1 87 ? 7.369 6.555 4.951 1.00 97.00 87 HIS A O 1
ATOM 675 N N . ALA A 1 88 ? 7.050 6.766 2.734 1.00 97.56 88 ALA A N 1
ATOM 676 C CA . ALA A 1 88 ? 6.322 8.027 2.809 1.00 97.56 88 ALA A CA 1
ATOM 677 C C . ALA A 1 88 ? 4.948 7.881 3.492 1.00 97.56 88 ALA A C 1
ATOM 679 O O . ALA A 1 88 ? 4.514 8.772 4.219 1.00 97.56 88 ALA A O 1
ATOM 680 N N . SER A 1 89 ? 4.263 6.748 3.314 1.00 96.12 89 SER A N 1
ATOM 681 C CA . SER A 1 89 ? 2.955 6.497 3.925 1.00 96.12 89 SER A CA 1
ATOM 682 C C . SER A 1 89 ? 3.021 5.976 5.366 1.00 96.12 89 SER A C 1
ATOM 684 O O . SER A 1 89 ? 2.013 6.026 6.075 1.00 96.12 89 SER A O 1
ATOM 686 N N . GLN A 1 90 ? 4.185 5.499 5.827 1.00 91.88 90 GLN A N 1
ATOM 687 C CA . GLN A 1 90 ? 4.369 4.866 7.140 1.00 91.88 90 GLN A CA 1
ATOM 688 C C . GLN A 1 90 ? 3.866 5.696 8.339 1.00 91.88 90 GLN A C 1
ATOM 690 O O . GLN A 1 90 ? 3.222 5.099 9.210 1.00 91.88 90 GLN A O 1
ATOM 695 N N . PRO A 1 91 ? 4.075 7.030 8.397 1.00 89.88 91 PRO A N 1
ATOM 696 C CA . PRO A 1 91 ? 3.596 7.848 9.513 1.00 89.88 91 PRO A CA 1
ATOM 697 C C . PRO A 1 91 ? 2.070 8.045 9.524 1.00 89.88 91 PRO A C 1
ATOM 699 O O . PRO A 1 91 ? 1.505 8.456 10.540 1.00 89.88 91 PRO A O 1
ATOM 702 N N . GLY A 1 92 ? 1.396 7.786 8.398 1.00 91.19 92 GLY A N 1
ATOM 703 C CA . GLY A 1 92 ? -0.035 8.007 8.229 1.00 91.19 92 GLY A CA 1
ATOM 704 C C . GLY A 1 92 ? -0.908 6.952 8.930 1.00 91.19 92 GLY A C 1
ATOM 705 O O . GLY A 1 92 ? -0.504 5.794 9.088 1.00 91.19 92 GLY A O 1
ATOM 706 N N . PRO A 1 93 ? -2.135 7.317 9.356 1.00 93.12 93 PRO A N 1
ATOM 707 C CA . PRO A 1 93 ? -3.073 6.377 9.962 1.00 93.12 93 PRO A CA 1
ATOM 708 C C . PRO A 1 93 ? -3.693 5.376 8.975 1.00 93.12 93 PRO A C 1
ATOM 710 O O . PRO A 1 93 ? -4.232 4.374 9.441 1.00 93.12 93 PRO A O 1
ATOM 713 N N . ALA A 1 94 ? -3.661 5.630 7.661 1.00 95.94 94 ALA A N 1
ATOM 714 C CA . ALA A 1 94 ? -4.184 4.683 6.676 1.00 95.94 94 ALA A CA 1
ATOM 715 C C . ALA A 1 94 ? -3.235 3.486 6.490 1.00 95.94 94 ALA A C 1
ATOM 717 O O . ALA A 1 94 ? -2.019 3.655 6.379 1.00 95.94 94 ALA A O 1
ATOM 718 N N . GLU A 1 95 ? -3.790 2.278 6.400 1.00 96.69 95 GLU A N 1
ATOM 719 C CA . GLU A 1 95 ? -3.009 1.090 6.044 1.00 96.69 95 GLU A CA 1
ATOM 720 C C . GLU A 1 95 ? -2.538 1.189 4.588 1.00 96.69 95 GLU A C 1
ATOM 722 O O . GLU A 1 95 ? -3.298 1.580 3.703 1.00 96.69 95 GLU A O 1
ATOM 727 N N . THR A 1 96 ? -1.288 0.825 4.316 1.00 96.81 96 THR A N 1
ATOM 728 C CA . THR A 1 96 ? -0.775 0.770 2.942 1.00 96.81 96 THR A CA 1
ATOM 729 C C . THR A 1 96 ? -0.711 -0.674 2.476 1.00 96.81 96 THR A C 1
ATOM 731 O O . THR A 1 96 ? -0.031 -1.496 3.081 1.00 96.81 96 THR A O 1
ATOM 734 N N . VAL A 1 97 ? -1.422 -0.971 1.393 1.00 97.25 97 VAL A N 1
ATOM 735 C CA . VAL A 1 97 ? -1.456 -2.284 0.744 1.00 97.25 97 VAL A CA 1
ATOM 736 C C . VAL A 1 97 ? -0.730 -2.187 -0.594 1.00 97.25 97 VAL A C 1
ATOM 738 O O . VAL A 1 97 ? -0.826 -1.170 -1.277 1.00 97.25 97 VAL A O 1
ATOM 741 N N . VAL A 1 98 ? -0.025 -3.241 -0.998 1.00 97.50 98 VAL A N 1
ATOM 742 C CA . VAL A 1 98 ? 0.592 -3.333 -2.329 1.00 97.50 98 VAL A CA 1
ATOM 743 C C . VAL A 1 98 ? -0.166 -4.367 -3.154 1.00 97.50 98 VAL A C 1
ATOM 745 O O . VAL A 1 98 ? -0.356 -5.499 -2.710 1.00 97.50 98 VAL A O 1
ATOM 748 N N . ARG A 1 99 ? -0.605 -3.988 -4.359 1.00 97.12 99 ARG A N 1
ATOM 749 C CA . ARG A 1 99 ? -1.155 -4.926 -5.346 1.00 97.12 99 ARG A CA 1
ATOM 750 C C . ARG A 1 99 ? -0.018 -5.505 -6.179 1.00 97.12 99 ARG A C 1
ATOM 752 O O . ARG A 1 99 ? 0.618 -4.765 -6.920 1.00 97.12 99 ARG A O 1
ATOM 759 N N . VAL A 1 100 ? 0.211 -6.811 -6.062 1.00 94.75 100 VAL A N 1
ATOM 760 C CA . VAL A 1 100 ? 1.287 -7.539 -6.756 1.00 94.75 100 VAL A CA 1
ATOM 761 C C . VAL A 1 100 ? 0.892 -7.828 -8.217 1.00 94.75 100 VAL A C 1
ATOM 763 O O . VAL A 1 100 ? -0.203 -8.350 -8.416 1.00 94.75 100 VAL A O 1
ATOM 766 N N . PRO A 1 101 ? 1.749 -7.560 -9.227 1.00 90.50 101 PRO A N 1
ATOM 767 C CA . PRO A 1 101 ? 1.426 -7.784 -10.644 1.00 90.50 101 PRO A CA 1
ATOM 768 C C . PRO A 1 101 ? 1.271 -9.256 -11.041 1.00 90.50 101 PRO A C 1
ATOM 770 O O . PRO A 1 101 ? 0.483 -9.579 -11.921 1.00 90.50 101 PRO A O 1
ATOM 773 N N . ALA A 1 102 ? 2.046 -10.145 -10.421 1.00 88.75 102 ALA A N 1
ATOM 774 C CA . ALA A 1 102 ? 2.095 -11.568 -10.746 1.00 88.75 102 ALA A CA 1
ATOM 775 C C . ALA A 1 102 ? 2.106 -12.392 -9.447 1.00 88.75 102 ALA A C 1
ATOM 777 O O . ALA A 1 102 ? 3.172 -12.769 -8.950 1.00 88.75 102 ALA A O 1
ATOM 778 N N . PRO A 1 103 ? 0.935 -12.606 -8.819 1.00 84.25 103 PRO A N 1
ATOM 779 C CA . PRO A 1 103 ? 0.846 -13.271 -7.517 1.00 84.25 103 PRO A CA 1
ATOM 780 C C . PRO A 1 103 ? 1.246 -14.756 -7.559 1.00 84.25 103 PRO A C 1
ATOM 782 O O . PRO A 1 103 ? 1.503 -15.352 -6.516 1.00 84.25 103 PRO A O 1
ATOM 785 N N . ASP A 1 104 ? 1.325 -15.349 -8.749 1.00 91.69 104 ASP A N 1
ATOM 786 C CA . ASP A 1 104 ? 1.796 -16.708 -9.019 1.00 91.69 104 ASP A CA 1
ATOM 787 C C . ASP A 1 104 ? 3.328 -16.833 -9.054 1.00 91.69 104 ASP A C 1
ATOM 789 O O . ASP A 1 104 ? 3.838 -17.938 -9.220 1.00 91.69 104 ASP A O 1
ATOM 793 N N . GLN A 1 105 ? 4.068 -15.732 -8.863 1.00 93.50 105 GLN A N 1
ATOM 794 C CA . GLN A 1 105 ? 5.530 -15.705 -8.786 1.00 93.50 105 GLN A CA 1
ATOM 795 C C . GLN A 1 105 ? 5.995 -15.563 -7.323 1.00 93.50 105 GLN A C 1
ATOM 797 O O . GLN A 1 105 ? 6.120 -14.443 -6.815 1.00 93.50 105 GLN A O 1
ATOM 802 N N . PRO A 1 106 ? 6.323 -16.667 -6.615 1.00 92.38 106 PRO A N 1
ATOM 803 C CA . PRO A 1 106 ? 6.613 -16.621 -5.180 1.00 92.38 106 PRO A CA 1
ATOM 804 C C . PRO A 1 106 ? 7.826 -15.760 -4.827 1.00 92.38 106 PRO A C 1
ATOM 806 O O . PRO A 1 106 ? 7.861 -15.163 -3.755 1.00 92.38 106 PRO A O 1
ATOM 809 N N . ALA A 1 107 ? 8.813 -15.672 -5.726 1.00 94.69 107 ALA A N 1
ATOM 810 C CA . ALA A 1 107 ? 9.996 -14.839 -5.530 1.00 94.69 107 ALA A CA 1
ATOM 811 C C . ALA A 1 107 ? 9.634 -13.350 -5.419 1.00 94.69 107 ALA A C 1
ATOM 813 O O . ALA A 1 107 ? 10.139 -12.673 -4.530 1.00 94.69 107 ALA A O 1
ATOM 814 N N . LEU A 1 108 ? 8.712 -12.862 -6.257 1.00 93.00 108 LEU A N 1
ATOM 815 C CA . LEU A 1 108 ? 8.260 -11.472 -6.215 1.00 93.00 108 LEU A CA 1
ATOM 816 C C . LEU A 1 108 ? 7.471 -11.180 -4.934 1.00 93.00 108 LEU A C 1
ATOM 818 O O . LEU A 1 108 ? 7.713 -10.171 -4.275 1.00 93.00 108 LEU A O 1
ATOM 822 N N . VAL A 1 109 ? 6.561 -12.083 -4.554 1.00 94.00 109 VAL A N 1
ATOM 823 C CA . VAL A 1 109 ? 5.799 -11.959 -3.303 1.00 94.00 109 VAL A CA 1
ATOM 824 C C . VAL A 1 109 ? 6.741 -11.945 -2.101 1.00 94.00 109 VAL A C 1
ATOM 826 O O . VAL A 1 109 ? 6.586 -11.105 -1.222 1.00 94.00 109 VAL A O 1
ATOM 829 N N . LYS A 1 110 ? 7.748 -12.827 -2.079 1.00 94.62 110 LYS A N 1
ATOM 830 C CA . LYS A 1 110 ? 8.777 -12.844 -1.036 1.00 94.62 110 LYS A CA 1
ATOM 831 C C . LYS A 1 110 ? 9.505 -11.501 -0.956 1.00 94.62 110 LYS A C 1
ATOM 833 O O . LYS A 1 110 ? 9.590 -10.944 0.127 1.00 94.62 110 LYS A O 1
ATOM 838 N N . THR A 1 111 ? 9.977 -10.965 -2.081 1.00 94.75 111 THR A N 1
ATOM 839 C CA . THR A 1 111 ? 10.681 -9.673 -2.112 1.00 94.75 111 THR A CA 1
ATOM 840 C C . THR A 1 111 ? 9.825 -8.512 -1.603 1.00 94.75 111 THR A C 1
ATOM 842 O O . THR A 1 111 ? 10.367 -7.595 -1.007 1.00 94.75 111 THR A O 1
ATOM 845 N N . LEU A 1 112 ? 8.506 -8.537 -1.814 1.00 94.12 112 LEU A N 1
ATOM 846 C CA . LEU A 1 112 ? 7.595 -7.512 -1.288 1.00 94.12 112 LEU A CA 1
ATOM 847 C C . LEU A 1 112 ? 7.276 -7.668 0.209 1.00 94.12 112 LEU A C 1
ATOM 849 O O . LEU A 1 112 ? 6.775 -6.725 0.817 1.00 94.12 112 LEU A O 1
ATOM 853 N N . LEU A 1 113 ? 7.493 -8.856 0.780 1.00 93.44 113 LEU A N 1
ATOM 854 C CA . LEU A 1 113 ? 7.269 -9.144 2.200 1.00 93.44 113 LEU A CA 1
ATOM 855 C C . LEU A 1 113 ? 8.524 -8.953 3.067 1.00 93.44 113 LEU A C 1
ATOM 857 O O . LEU A 1 113 ? 8.375 -8.846 4.286 1.00 93.44 113 LEU A O 1
ATOM 861 N N . ASP A 1 114 ? 9.711 -8.967 2.454 1.00 91.50 114 ASP A N 1
ATOM 862 C CA . ASP A 1 114 ? 11.006 -8.707 3.099 1.00 91.50 114 ASP A CA 1
ATOM 863 C C . ASP A 1 114 ? 11.186 -7.209 3.420 1.00 91.50 114 ASP A C 1
ATOM 865 O O . ASP A 1 114 ? 11.667 -6.910 4.540 1.00 91.50 114 ASP A O 1
#

InterPro domains:
  IPR005000 HpcH/HpaI aldolase/citrate lyase domain [PF03328] (43-110)
  IPR015813 Pyruvate/Phosphoenolpyruvate kinase-like domain superfamily [SSF51621] (30-111)
  IPR040442 Pyruvate kinase-like domain superfamily [G3DSA:3.20.20.60] (21-114)
  IPR050251 HpcH/HpaI aldolase [PTHR30502] (28-114)

pLDDT: mean 83.73, std 20.2, range [39.31, 98.31]

Secondary structure (DSSP, 8-state):
-HHHHHHHHHHHTTS----PPP-----TT--HHHHHHHTT----EEEE-S--HHHHHHHHHHS--SEEEEESSSSS--HHHHHHHHHHHTTSSSEEEEE-S-TT-HHHHHHHH-

Sequence (114 aa):
IILAKMFARRQAVRSARVARPTRRLSTRGSNPFKHALAAGQRQLGLWVSSGSPQVAEMLAAHSGLDWIVIDMEHAPNDLSSVLHQLHASQPGPAETVVRVPAPDQPALVKTLLD

Radius of gyration: 17.13 Å; chains: 1; bounding box: 54×31×32 Å

Foldseek 3Di:
DVVVVVVVVVVVVVPPPPPDPQDDPDDPPDDVLVVCVVVVNDFFEEEDQPLDLVVLLCCQAPVPGQAYEDEPAPHPDDPVSVVSNCVSNVSGNHHYHYDDNCPVDVVSVVSVVD

Organism: NCBI:txid72548